Protein AF-A0A660NBP9-F1 (afdb_monomer_lite)

Foldseek 3Di:
DPDPVVVVVVVVVVVPDPPDDDPPPDPQDPVNVVLLVVQLVPPDFFKAFPPPRFTKAFRDFDADPVHRFTKTWIAGPVRDTDIDGPVVCVVGIDTDDDD

Radius of gyration: 15.95 Å; chains: 1; bounding box: 49×38×37 Å

Sequence (99 aa):
MIKSTERAAELQMKLKAPTMHSEVNTTVSPQQWGLISSIINSHHPSHIHKVKGGEYTLLHIALSEKDQSQQAVYMGEDGAIWVRPLHEFLEKFSKIEKN

Structure (mmCIF, N/CA/C/O backbone):
data_AF-A0A660NBP9-F1
#
_entry.id   AF-A0A660NBP9-F1
#
loop_
_atom_site.group_PDB
_atom_site.id
_atom_site.type_symbol
_atom_site.label_atom_id
_atom_site.label_alt_id
_atom_site.label_comp_id
_atom_site.label_asym_id
_atom_site.label_entity_id
_atom_site.label_seq_id
_atom_site.pdbx_PDB_ins_code
_atom_site.Cartn_x
_atom_site.Cartn_y
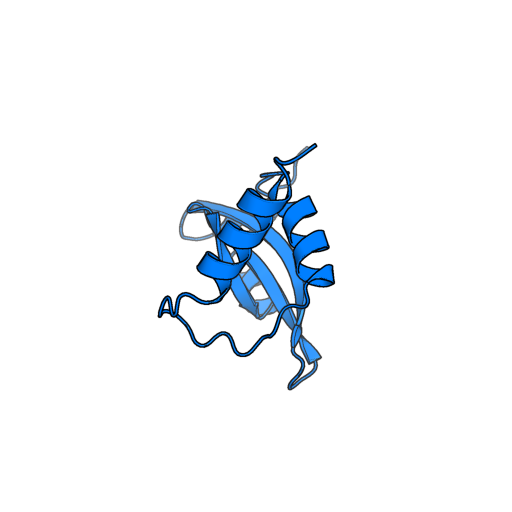_atom_site.Cartn_z
_atom_site.occupancy
_atom_site.B_iso_or_equiv
_atom_site.auth_seq_id
_atom_site.auth_comp_id
_atom_site.auth_asym_id
_atom_site.auth_atom_id
_atom_site.pdbx_PDB_model_num
ATOM 1 N N . MET A 1 1 ? -36.033 -1.105 -22.029 1.00 47.97 1 MET A N 1
ATOM 2 C CA . MET A 1 1 ? -35.294 -1.186 -20.749 1.00 47.97 1 MET A CA 1
ATOM 3 C C . MET A 1 1 ? -35.168 -2.654 -20.340 1.00 47.97 1 MET A C 1
ATOM 5 O O . MET A 1 1 ? -36.063 -3.142 -19.678 1.00 47.97 1 MET A O 1
ATOM 9 N N . ILE A 1 2 ? -34.140 -3.387 -20.800 1.00 46.16 2 ILE A N 1
ATOM 10 C CA . ILE A 1 2 ? -33.921 -4.817 -20.445 1.00 46.16 2 ILE A CA 1
ATOM 11 C C . ILE A 1 2 ? -32.409 -5.184 -20.451 1.00 46.16 2 ILE A C 1
ATOM 13 O O . ILE A 1 2 ? -32.045 -6.329 -20.651 1.00 46.16 2 ILE A O 1
ATOM 17 N N . LYS A 1 3 ? -31.484 -4.220 -20.287 1.00 50.56 3 LYS A N 1
ATOM 18 C CA . LYS A 1 3 ? -30.024 -4.500 -20.338 1.00 50.56 3 LYS A CA 1
ATOM 19 C C . LYS A 1 3 ? -29.348 -4.622 -18.965 1.00 50.56 3 LYS A C 1
ATOM 21 O O . LYS A 1 3 ? -28.222 -5.095 -18.875 1.00 50.56 3 LYS A O 1
ATOM 26 N N . SER A 1 4 ? -30.011 -4.196 -17.889 1.00 51.41 4 SER A N 1
ATOM 27 C CA . SER A 1 4 ? -29.410 -4.161 -16.544 1.00 51.41 4 SER A CA 1
ATOM 28 C C . SER A 1 4 ? -29.475 -5.505 -15.811 1.00 51.41 4 SER A C 1
ATOM 30 O O . SER A 1 4 ? -28.695 -5.740 -14.893 1.00 51.41 4 SER A O 1
ATOM 32 N N . THR A 1 5 ? -30.382 -6.394 -16.216 1.00 55.62 5 THR A N 1
ATOM 33 C CA . THR A 1 5 ? -30.625 -7.689 -15.566 1.00 55.62 5 THR A CA 1
ATOM 34 C C . THR A 1 5 ? -29.579 -8.738 -15.936 1.00 55.62 5 THR A C 1
ATOM 36 O O . THR A 1 5 ? -29.146 -9.487 -15.067 1.00 55.62 5 THR A O 1
ATOM 39 N N . GLU A 1 6 ? -29.108 -8.753 -17.186 1.00 56.31 6 GLU A N 1
ATOM 40 C CA . GLU A 1 6 ? -28.089 -9.709 -17.648 1.00 56.31 6 GLU A CA 1
ATOM 41 C C . GLU A 1 6 ? -26.740 -9.458 -16.968 1.00 56.31 6 GLU A C 1
ATOM 43 O O . GLU A 1 6 ? -26.136 -10.380 -16.429 1.00 56.31 6 GLU A O 1
ATOM 48 N N . ARG A 1 7 ? -26.322 -8.189 -16.872 1.00 56.47 7 ARG A N 1
ATOM 49 C CA . ARG A 1 7 ? -25.064 -7.807 -16.213 1.00 56.47 7 ARG A CA 1
ATOM 50 C C . ARG A 1 7 ? -25.077 -8.108 -14.710 1.00 56.47 7 ARG A C 1
ATOM 52 O O . ARG A 1 7 ? -24.052 -8.483 -14.146 1.00 56.47 7 ARG A O 1
ATOM 59 N N . ALA A 1 8 ? -26.235 -7.962 -14.061 1.00 55.78 8 ALA A N 1
ATOM 60 C CA . ALA A 1 8 ? -26.408 -8.299 -12.649 1.00 55.78 8 ALA A CA 1
ATOM 61 C C . ALA A 1 8 ? -26.380 -9.819 -12.408 1.00 55.78 8 ALA A C 1
ATOM 63 O O . ALA A 1 8 ? -25.768 -10.278 -11.442 1.00 55.78 8 ALA A O 1
ATOM 64 N N . ALA A 1 9 ? -26.991 -10.600 -13.303 1.00 55.84 9 ALA A N 1
ATOM 65 C CA . ALA A 1 9 ? -26.959 -12.059 -13.247 1.00 55.84 9 ALA A CA 1
ATOM 66 C C . ALA A 1 9 ? -25.547 -12.613 -13.507 1.00 55.84 9 ALA A C 1
ATOM 68 O O . ALA A 1 9 ? -25.097 -13.515 -12.802 1.00 55.84 9 ALA A O 1
ATOM 69 N N . GLU A 1 10 ? -24.812 -12.025 -14.452 1.00 57.44 10 GLU A N 1
ATOM 70 C CA . GLU A 1 10 ? -23.437 -12.413 -14.773 1.00 57.44 10 GLU A CA 1
ATOM 71 C C . GLU A 1 10 ? -22.475 -12.142 -13.600 1.00 57.44 10 GLU A C 1
ATOM 73 O O . GLU A 1 10 ? -21.628 -12.976 -13.272 1.00 57.44 10 GLU A O 1
ATOM 78 N N . LEU A 1 11 ? -22.659 -11.019 -12.894 1.00 54.56 11 LEU A N 1
ATOM 79 C CA . LEU A 1 11 ? -21.929 -10.707 -11.660 1.00 54.56 11 LEU A CA 1
ATOM 80 C C . LEU A 1 11 ? -22.254 -11.693 -10.528 1.00 54.56 11 LEU A C 1
ATOM 82 O O . LEU A 1 11 ? -21.341 -12.151 -9.843 1.00 54.56 11 LEU A O 1
ATOM 86 N N . GLN A 1 12 ? -23.524 -12.074 -10.354 1.00 54.62 12 GLN A N 1
ATOM 87 C CA . GLN A 1 12 ? -23.911 -13.080 -9.357 1.00 54.62 12 GLN A CA 1
ATOM 88 C C . GLN A 1 12 ? -23.352 -14.473 -9.664 1.00 54.62 12 GLN A C 1
ATOM 90 O O . GLN A 1 12 ? -22.977 -15.193 -8.739 1.00 54.62 12 GLN A O 1
ATOM 95 N N . MET A 1 13 ? -23.272 -14.859 -10.939 1.00 58.06 13 MET A N 1
ATOM 96 C CA . MET A 1 13 ? -22.674 -16.136 -11.334 1.00 58.06 13 MET A CA 1
ATOM 97 C C . MET A 1 13 ? -21.164 -16.157 -11.082 1.00 58.06 13 MET A C 1
ATOM 99 O O . MET A 1 13 ? -20.658 -17.150 -10.563 1.00 58.06 13 MET A O 1
ATOM 103 N N . LYS A 1 14 ? -20.454 -15.052 -11.349 1.00 55.88 14 LYS A N 1
ATOM 104 C CA . LYS A 1 14 ? -19.021 -14.926 -11.026 1.00 55.88 14 LYS A CA 1
ATOM 105 C C . LYS A 1 14 ? -18.747 -14.925 -9.518 1.00 55.88 14 LYS A C 1
ATOM 107 O O . LYS A 1 14 ? -17.740 -15.479 -9.101 1.00 55.88 14 LYS A O 1
ATOM 112 N N . LEU A 1 15 ? -19.658 -14.381 -8.706 1.00 51.69 15 LEU A N 1
ATOM 113 C CA . LEU A 1 15 ? -19.580 -14.413 -7.236 1.00 51.69 15 LEU A CA 1
ATOM 114 C C . LEU A 1 15 ? -19.814 -15.810 -6.636 1.00 51.69 15 LEU A C 1
ATOM 116 O O . LEU A 1 15 ? -19.335 -16.088 -5.542 1.00 51.69 15 LEU A O 1
ATOM 120 N N . LYS A 1 16 ? -20.567 -16.681 -7.322 1.00 48.25 16 LYS A N 1
ATOM 121 C CA . LYS A 1 16 ? -20.843 -18.060 -6.876 1.00 48.25 16 LYS A CA 1
ATOM 122 C C . LYS A 1 16 ? -19.833 -19.088 -7.384 1.00 48.25 16 LYS A C 1
ATOM 124 O O . LYS A 1 16 ? -19.896 -20.240 -6.958 1.00 48.25 16 LYS A O 1
ATOM 129 N N . ALA A 1 17 ? -18.940 -18.713 -8.298 1.00 42.12 17 ALA A N 1
ATOM 130 C CA . ALA A 1 17 ? -17.906 -19.616 -8.773 1.00 42.12 17 ALA A CA 1
ATOM 131 C C . ALA A 1 17 ? -16.864 -19.824 -7.658 1.00 42.12 17 ALA A C 1
ATOM 133 O O . ALA A 1 17 ? -16.300 -18.846 -7.167 1.00 42.12 17 ALA A O 1
ATOM 134 N N . PRO A 1 18 ? -16.581 -21.072 -7.246 1.00 49.47 18 PRO A N 1
ATOM 135 C CA . PRO A 1 18 ? -15.538 -21.356 -6.277 1.00 49.47 18 PRO A CA 1
ATOM 136 C C . PRO A 1 18 ? -14.186 -21.282 -6.992 1.00 49.47 18 PRO A C 1
ATOM 138 O O . PRO A 1 18 ? -13.568 -22.296 -7.307 1.00 49.47 18 PRO A O 1
ATOM 141 N N . THR A 1 19 ? -13.724 -20.074 -7.307 1.00 46.06 19 THR A N 1
ATOM 142 C CA . THR A 1 19 ? -12.329 -19.870 -7.694 1.00 46.06 19 THR A CA 1
ATOM 143 C C . THR A 1 19 ? -11.483 -19.919 -6.435 1.00 46.06 19 THR A C 1
ATOM 145 O O . THR A 1 19 ? -11.342 -18.937 -5.710 1.00 46.06 19 THR A O 1
ATOM 148 N N . MET A 1 20 ? -10.938 -21.107 -6.172 1.00 51.38 20 MET A N 1
ATOM 149 C CA . MET A 1 20 ? -9.764 -21.280 -5.328 1.00 51.38 20 MET A CA 1
ATOM 150 C C . MET A 1 20 ? -8.680 -20.302 -5.793 1.00 51.38 20 MET A C 1
ATOM 152 O O . MET A 1 20 ? -8.199 -20.410 -6.915 1.00 51.38 20 MET A O 1
ATOM 156 N N . HIS A 1 21 ? -8.318 -19.339 -4.952 1.00 39.25 21 HIS A N 1
ATOM 157 C CA . HIS A 1 21 ? -7.007 -19.302 -4.308 1.00 39.25 21 HIS A CA 1
ATOM 158 C C . HIS A 1 21 ? -6.959 -18.136 -3.312 1.00 39.25 21 HIS A C 1
ATOM 160 O O . HIS A 1 21 ? -7.235 -16.991 -3.652 1.00 39.25 21 HIS A O 1
ATOM 166 N N . SER A 1 22 ? -6.535 -18.478 -2.094 1.00 38.31 22 SER A N 1
ATOM 167 C CA . SER A 1 22 ? -6.382 -17.638 -0.904 1.00 38.31 22 SER A CA 1
ATOM 168 C C . SER A 1 22 ? -7.649 -17.488 -0.056 1.00 38.31 22 SER A C 1
ATOM 170 O O . SER A 1 22 ? -8.598 -16.795 -0.413 1.00 38.31 22 SER A O 1
ATOM 172 N N . GLU A 1 23 ? -7.639 -18.156 1.099 1.00 37.66 23 GLU A N 1
ATOM 173 C CA . GLU A 1 23 ? -8.582 -17.969 2.202 1.00 37.66 23 GLU A CA 1
ATOM 174 C C . GLU A 1 23 ? -8.433 -16.552 2.774 1.00 37.66 23 GLU A C 1
ATOM 176 O O . GLU A 1 23 ? -7.834 -16.327 3.825 1.00 37.66 23 GLU A O 1
ATOM 181 N N . VAL A 1 24 ? -8.967 -15.558 2.072 1.00 42.22 24 VAL A N 1
ATOM 182 C CA . VAL A 1 24 ? -9.142 -14.223 2.634 1.00 42.22 24 VAL A CA 1
ATOM 183 C C . VAL A 1 24 ? -10.439 -14.258 3.439 1.00 42.22 24 VAL A C 1
ATOM 185 O O . VAL A 1 24 ? -11.527 -14.027 2.918 1.00 42.22 24 VAL A O 1
ATOM 188 N N . ASN A 1 25 ? -10.315 -14.597 4.726 1.00 40.59 25 ASN A N 1
ATOM 189 C CA . ASN A 1 25 ? -11.353 -14.447 5.755 1.00 40.59 25 ASN A CA 1
ATOM 190 C C . ASN A 1 25 ? -11.632 -12.955 6.017 1.00 40.59 25 ASN A C 1
ATOM 192 O O . ASN A 1 25 ? -11.407 -12.436 7.107 1.00 40.59 25 ASN A O 1
ATOM 196 N N . THR A 1 26 ? -12.045 -12.212 4.999 1.00 46.59 26 THR A N 1
ATOM 197 C CA . THR A 1 26 ? -12.479 -10.825 5.159 1.00 46.59 26 THR A CA 1
ATOM 198 C C . THR A 1 26 ? -13.628 -10.593 4.201 1.00 46.59 26 THR A C 1
ATOM 200 O O . THR A 1 26 ? -13.454 -10.409 2.997 1.00 46.59 26 THR A O 1
ATOM 203 N N . THR A 1 27 ? -14.836 -10.672 4.746 1.00 50.91 27 THR A N 1
ATOM 204 C CA . THR A 1 27 ? -16.074 -10.439 4.008 1.00 50.91 27 THR A CA 1
ATOM 205 C C . THR A 1 27 ? -16.182 -8.943 3.736 1.00 50.91 27 THR A C 1
ATOM 207 O O . THR A 1 27 ? -16.698 -8.188 4.554 1.00 50.91 27 THR A O 1
ATOM 210 N N . VAL A 1 28 ? -15.650 -8.479 2.607 1.00 55.53 28 VAL A N 1
ATOM 211 C CA . VAL A 1 28 ? -15.797 -7.076 2.208 1.00 55.53 28 VAL A CA 1
ATOM 212 C C . VAL A 1 28 ? -17.260 -6.846 1.822 1.00 55.53 28 VAL A C 1
ATOM 214 O O . VAL A 1 28 ? -17.783 -7.505 0.923 1.00 55.53 28 VAL A O 1
ATOM 217 N N . SER A 1 29 ? -17.948 -5.936 2.514 1.00 62.88 29 SER A N 1
ATOM 218 C CA . SER A 1 29 ? -19.359 -5.647 2.233 1.00 62.88 29 SER A CA 1
ATOM 219 C C . SER A 1 29 ? -19.547 -5.023 0.838 1.00 62.88 29 SER A C 1
ATOM 221 O O . SER A 1 29 ? -18.638 -4.360 0.326 1.00 62.88 29 SER A O 1
ATOM 223 N N . PRO A 1 30 ? -20.737 -5.144 0.217 1.00 58.69 30 PRO A N 1
ATOM 224 C CA . PRO A 1 30 ? -21.014 -4.529 -1.083 1.00 58.69 30 PRO A CA 1
ATOM 225 C C . PRO A 1 30 ? -20.786 -3.009 -1.113 1.00 58.69 30 PRO A C 1
ATOM 227 O O . PRO A 1 30 ? -20.348 -2.479 -2.133 1.00 58.69 30 PRO A O 1
ATOM 230 N N . GLN A 1 31 ? -21.033 -2.299 -0.002 1.00 62.44 31 GLN A N 1
ATOM 231 C CA . GLN A 1 31 ? -20.753 -0.861 0.086 1.00 62.44 31 GLN A CA 1
ATOM 232 C C . GLN A 1 31 ? -19.247 -0.568 0.117 1.00 62.44 31 GLN A C 1
ATOM 234 O O . GLN A 1 31 ? -18.785 0.351 -0.561 1.00 62.44 31 GLN A O 1
ATOM 239 N N . GLN A 1 32 ? -18.472 -1.370 0.854 1.00 60.16 32 GLN A N 1
ATOM 240 C CA . GLN A 1 32 ? -17.009 -1.266 0.866 1.00 60.16 32 GLN A CA 1
ATOM 241 C C . GLN A 1 32 ? -16.427 -1.575 -0.518 1.00 60.16 32 GLN A C 1
ATOM 243 O O . GLN A 1 32 ? -15.518 -0.881 -0.969 1.00 60.16 32 GLN A O 1
ATOM 248 N N . TRP A 1 33 ? -17.001 -2.543 -1.237 1.00 64.06 33 TRP A N 1
ATOM 249 C CA . TRP A 1 33 ? -16.591 -2.844 -2.606 1.00 64.06 33 TRP A CA 1
ATOM 250 C C . TRP A 1 33 ? -16.918 -1.714 -3.586 1.00 64.06 33 TRP A C 1
ATOM 252 O O . TRP A 1 33 ? -16.109 -1.403 -4.455 1.00 64.06 33 TRP A O 1
ATOM 262 N N . GLY A 1 34 ? -18.058 -1.038 -3.413 1.00 59.16 34 GLY A N 1
ATOM 263 C CA . GLY A 1 34 ? -18.403 0.164 -4.177 1.00 59.16 34 GLY A CA 1
ATOM 264 C C . GLY A 1 34 ? -17.348 1.268 -4.036 1.00 59.16 34 GLY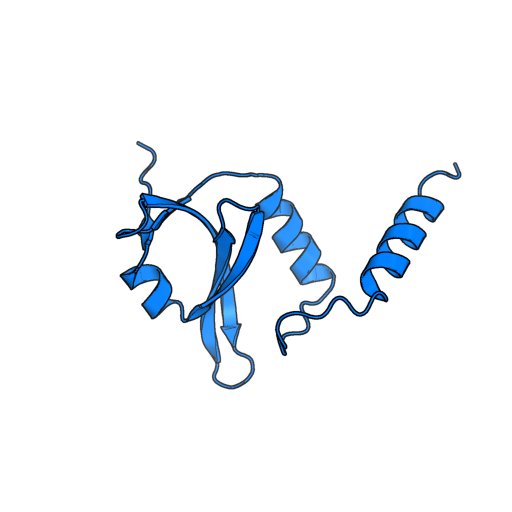 A C 1
ATOM 265 O O . GLY A 1 34 ? -16.873 1.796 -5.042 1.00 59.16 34 GLY A O 1
ATOM 266 N N . LEU A 1 35 ? -16.907 1.550 -2.806 1.00 60.59 35 LEU A N 1
ATOM 267 C CA . LEU A 1 35 ? -15.836 2.516 -2.529 1.00 60.59 35 LEU A CA 1
ATOM 268 C C . LEU A 1 35 ? -14.499 2.087 -3.146 1.00 60.59 35 LEU A C 1
ATOM 270 O O . LEU A 1 35 ? -13.856 2.880 -3.829 1.00 60.59 35 LEU A O 1
ATOM 274 N N . ILE A 1 36 ? -14.120 0.820 -2.977 1.00 61.72 36 ILE A N 1
ATOM 275 C CA . ILE A 1 36 ? -12.899 0.253 -3.561 1.00 61.72 36 ILE A CA 1
ATOM 276 C C . ILE A 1 36 ? -12.938 0.350 -5.097 1.00 61.72 36 ILE A C 1
ATOM 278 O O . ILE A 1 36 ? -11.976 0.806 -5.709 1.00 61.72 36 ILE A O 1
ATOM 282 N N . SER A 1 37 ? -14.068 0.031 -5.734 1.00 54.88 37 SER A N 1
ATOM 283 C CA . SER A 1 37 ? -14.229 0.095 -7.194 1.00 54.88 37 SER A CA 1
ATOM 284 C C . SER A 1 37 ? -14.131 1.516 -7.763 1.00 54.88 37 SER A C 1
ATOM 286 O O . SER A 1 37 ? -13.609 1.709 -8.863 1.00 54.88 37 SER A O 1
ATOM 288 N N . SER A 1 38 ? -14.573 2.525 -7.005 1.00 55.69 38 SER A N 1
ATOM 289 C CA . SER A 1 38 ? -14.420 3.932 -7.386 1.00 55.69 38 SER A CA 1
ATOM 290 C C . SER A 1 38 ? -12.957 4.381 -7.358 1.00 55.69 38 SER A C 1
ATOM 292 O O . SER A 1 38 ? -12.588 5.249 -8.141 1.00 55.69 38 SER A O 1
ATOM 294 N N . ILE A 1 39 ? -12.136 3.796 -6.480 1.00 57.03 39 ILE A N 1
ATOM 295 C CA . ILE A 1 39 ? -10.700 4.086 -6.353 1.00 57.03 39 ILE A CA 1
ATOM 296 C C . ILE A 1 39 ? -9.902 3.322 -7.425 1.00 57.03 39 ILE A C 1
ATOM 298 O O . ILE A 1 39 ? -8.991 3.882 -8.030 1.00 57.03 39 ILE A O 1
ATOM 302 N N . ILE A 1 40 ? -10.277 2.072 -7.726 1.00 54.31 40 ILE A N 1
ATOM 303 C CA . ILE A 1 40 ? -9.621 1.234 -8.750 1.00 54.31 40 ILE A CA 1
ATOM 304 C C . ILE A 1 40 ? -9.807 1.797 -10.173 1.00 54.31 40 ILE A C 1
ATOM 306 O O . ILE A 1 40 ? -8.908 1.672 -11.005 1.00 54.31 40 ILE A O 1
ATOM 310 N N . ASN A 1 41 ? -10.939 2.454 -10.464 1.00 50.22 41 ASN A N 1
ATOM 311 C CA . ASN A 1 41 ? -11.173 3.108 -11.765 1.00 50.22 41 ASN A CA 1
ATOM 312 C C . ASN A 1 41 ? -10.218 4.281 -12.053 1.00 50.22 41 ASN A C 1
ATOM 314 O O . ASN A 1 41 ? -10.112 4.729 -13.192 1.00 50.22 41 ASN A O 1
ATOM 318 N N . SER A 1 42 ? -9.491 4.745 -11.041 1.00 53.28 42 SER A N 1
ATOM 319 C CA . SER A 1 42 ? -8.364 5.660 -11.163 1.00 53.28 42 SER A CA 1
ATOM 320 C C . SER A 1 42 ? -7.068 4.882 -10.930 1.00 53.28 42 SER A C 1
ATOM 322 O O . SER A 1 42 ? -6.505 4.920 -9.840 1.00 53.28 42 SER A O 1
ATOM 324 N N . HIS A 1 43 ? -6.606 4.146 -11.949 1.00 58.75 43 HIS A N 1
ATOM 325 C CA . HIS A 1 43 ? -5.272 3.529 -11.981 1.00 58.75 43 HIS A CA 1
ATOM 326 C C . HIS A 1 43 ? -4.205 4.633 -11.878 1.00 58.75 43 HIS A C 1
ATOM 328 O O . HIS A 1 43 ? -3.700 5.167 -12.867 1.00 58.75 43 HIS A O 1
ATOM 334 N N . HIS A 1 44 ? -3.912 5.045 -10.652 1.00 66.69 44 HIS A N 1
ATOM 335 C CA . HIS A 1 44 ? -2.913 6.046 -10.338 1.00 66.69 44 HIS A CA 1
ATOM 336 C C . HIS A 1 44 ? -1.899 5.402 -9.404 1.00 66.69 44 HIS A C 1
ATOM 338 O O . HIS A 1 44 ? -2.129 5.394 -8.191 1.00 66.69 44 HIS A O 1
ATOM 344 N N . PRO A 1 45 ? -0.796 4.860 -9.954 1.00 72.31 45 PRO A N 1
ATOM 345 C CA . PRO A 1 45 ? 0.259 4.289 -9.137 1.00 72.31 45 PRO A CA 1
ATOM 346 C C . PRO A 1 45 ? 0.697 5.336 -8.117 1.00 72.31 45 PRO A C 1
ATOM 348 O O . PRO A 1 45 ? 0.931 6.505 -8.442 1.00 72.31 45 PRO A O 1
ATOM 351 N N . SER A 1 46 ? 0.716 4.920 -6.856 1.00 79.62 46 SER A N 1
ATOM 352 C CA . SER A 1 46 ? 1.034 5.785 -5.721 1.00 79.62 46 SER A CA 1
ATOM 353 C C . SER A 1 46 ? 2.277 5.320 -4.986 1.00 79.62 46 SER A C 1
ATOM 355 O O . SER A 1 46 ? 2.826 6.080 -4.191 1.00 79.62 46 SER A O 1
ATOM 357 N N . HIS A 1 47 ? 2.723 4.091 -5.240 1.00 87.19 47 HIS A N 1
ATOM 358 C CA . HIS A 1 47 ? 3.837 3.469 -4.554 1.00 87.19 47 HIS A CA 1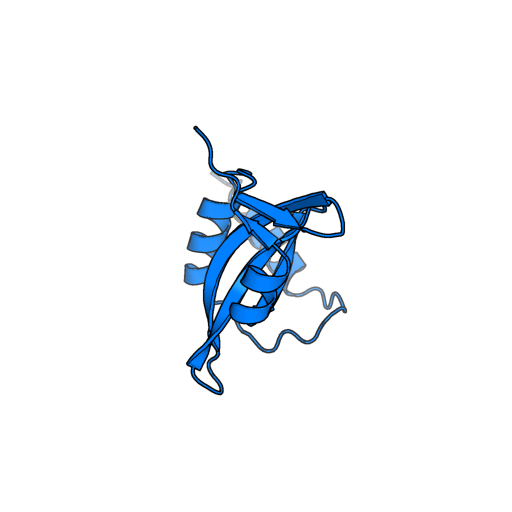
ATOM 359 C C . HIS A 1 47 ? 4.685 2.628 -5.511 1.00 87.19 47 HIS A C 1
ATOM 361 O O . HIS A 1 47 ? 4.164 2.022 -6.440 1.00 87.19 47 HIS A O 1
ATOM 367 N N . ILE A 1 48 ? 5.988 2.545 -5.249 1.00 87.38 48 ILE A N 1
ATOM 368 C CA . ILE A 1 48 ? 6.925 1.670 -5.963 1.00 87.38 48 ILE A CA 1
ATOM 369 C C . ILE A 1 48 ? 7.512 0.676 -4.973 1.00 87.38 48 ILE A C 1
ATOM 371 O O . ILE A 1 48 ? 7.952 1.057 -3.885 1.00 87.38 48 ILE A O 1
ATOM 375 N N . HIS A 1 49 ? 7.545 -0.603 -5.338 1.00 87.12 49 HIS A N 1
ATOM 376 C CA . HIS A 1 49 ? 8.215 -1.609 -4.525 1.00 87.12 49 HIS A CA 1
ATOM 377 C C . HIS A 1 49 ? 9.731 -1.372 -4.554 1.00 87.12 49 HIS A C 1
ATOM 379 O O . HIS A 1 49 ? 10.365 -1.528 -5.592 1.00 87.12 49 HIS A O 1
ATOM 385 N N . LYS A 1 50 ? 10.347 -1.107 -3.397 1.00 86.25 50 LYS A N 1
ATOM 386 C CA . LYS A 1 50 ? 11.760 -0.696 -3.269 1.00 86.25 50 LYS A CA 1
ATOM 387 C C . LYS A 1 50 ? 12.754 -1.661 -3.928 1.00 86.25 50 LYS A C 1
ATOM 389 O O . LYS A 1 50 ? 13.733 -1.224 -4.511 1.00 86.25 50 LYS A O 1
ATOM 394 N N . VAL A 1 51 ? 12.501 -2.969 -3.825 1.00 81.81 51 VAL A N 1
ATOM 395 C CA . VAL A 1 51 ? 13.370 -4.017 -4.403 1.00 81.81 51 VAL A CA 1
ATOM 396 C C . VAL A 1 51 ? 12.971 -4.432 -5.823 1.00 81.81 51 VAL A C 1
ATOM 398 O O . VAL A 1 51 ? 13.833 -4.576 -6.680 1.00 81.81 51 VAL A O 1
ATOM 401 N N . LYS A 1 52 ? 11.678 -4.668 -6.081 1.00 82.50 52 LYS A N 1
ATOM 402 C CA . LYS A 1 52 ? 11.201 -5.183 -7.374 1.00 82.50 52 LYS A CA 1
ATOM 403 C C . LYS A 1 52 ? 11.032 -4.099 -8.441 1.00 82.50 52 LYS A C 1
ATOM 405 O O . LYS A 1 52 ? 10.884 -4.441 -9.604 1.00 82.50 52 LYS A O 1
ATOM 410 N N . GLY A 1 53 ? 11.000 -2.825 -8.051 1.00 81.25 53 GLY A N 1
ATOM 411 C CA . GLY A 1 53 ? 10.787 -1.689 -8.951 1.00 81.25 53 GLY A CA 1
ATOM 412 C C . GLY A 1 53 ? 9.357 -1.540 -9.473 1.00 81.25 53 GLY A C 1
ATOM 413 O O . GLY A 1 53 ? 9.066 -0.533 -10.104 1.00 81.25 53 GLY A O 1
ATOM 414 N N . GLY A 1 54 ? 8.472 -2.501 -9.201 1.00 85.06 54 GLY A N 1
ATOM 415 C CA . GLY A 1 54 ? 7.122 -2.471 -9.743 1.00 85.06 54 GLY A CA 1
ATOM 416 C C . GLY A 1 54 ? 6.234 -1.386 -9.145 1.00 85.06 54 GLY A C 1
ATOM 417 O O . GLY A 1 54 ? 6.445 -0.970 -7.998 1.00 85.06 54 GLY A O 1
ATOM 418 N N . GLU A 1 55 ? 5.234 -0.958 -9.911 1.00 86.81 55 GLU A N 1
ATOM 419 C CA . GLU A 1 55 ? 4.276 0.082 -9.528 1.00 86.81 55 GLU A CA 1
ATOM 420 C C . GLU A 1 55 ? 3.025 -0.501 -8.863 1.00 86.81 55 GLU A C 1
ATOM 422 O O . GLU A 1 55 ? 2.385 -1.424 -9.356 1.00 86.81 55 GLU A O 1
ATOM 427 N N . TYR A 1 56 ? 2.656 0.060 -7.718 1.00 88.12 56 TYR A N 1
ATOM 428 C CA . TYR A 1 56 ? 1.551 -0.414 -6.898 1.00 88.12 56 TYR A CA 1
ATOM 429 C C . TYR A 1 56 ? 0.664 0.761 -6.500 1.00 88.12 56 TYR A C 1
ATOM 431 O O . TYR A 1 56 ? 1.114 1.891 -6.279 1.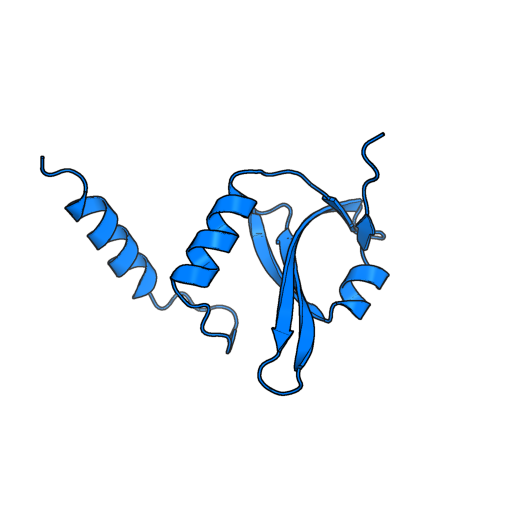00 88.12 56 TYR A O 1
ATOM 439 N N . THR A 1 57 ? -0.628 0.484 -6.370 1.00 87.00 57 THR A N 1
ATOM 440 C CA . THR A 1 57 ? -1.609 1.488 -5.955 1.00 87.00 57 THR A CA 1
ATOM 441 C C . THR A 1 57 ? -2.135 1.127 -4.579 1.00 87.00 57 THR A C 1
ATOM 443 O O . THR A 1 57 ? -2.864 0.151 -4.439 1.00 87.00 57 THR A O 1
ATOM 446 N N . LEU A 1 58 ? -1.792 1.907 -3.552 1.00 87.38 58 LEU A N 1
ATOM 447 C CA . LEU A 1 58 ? -2.467 1.800 -2.258 1.00 87.38 58 LEU A CA 1
ATOM 448 C C . LEU A 1 58 ? -3.913 2.280 -2.423 1.00 87.38 58 LEU A C 1
ATOM 450 O O . LEU A 1 58 ? -4.136 3.444 -2.750 1.00 87.38 58 LEU A O 1
ATOM 454 N N . LEU A 1 59 ? -4.873 1.384 -2.207 1.00 85.88 59 LEU A N 1
ATOM 455 C CA . LEU A 1 59 ? -6.298 1.662 -2.377 1.00 85.88 59 LEU A CA 1
ATOM 456 C C . LEU A 1 59 ? -6.934 2.124 -1.068 1.00 85.88 59 LEU A C 1
ATOM 458 O O . LEU A 1 59 ? -7.713 3.073 -1.055 1.0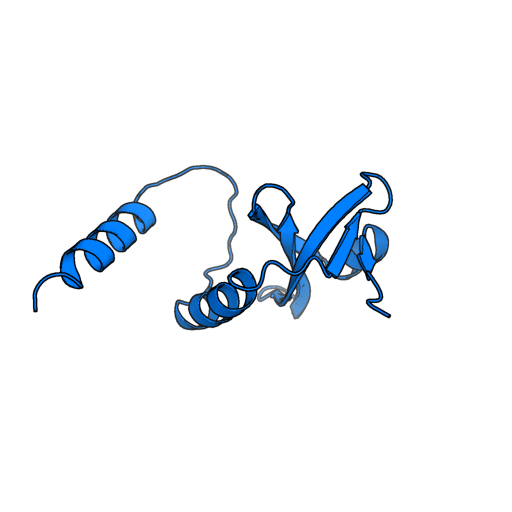0 85.88 59 LEU A O 1
ATOM 462 N N . HIS A 1 60 ? -6.623 1.442 0.037 1.00 85.94 60 HIS A N 1
ATOM 463 C CA . HIS A 1 60 ? -7.236 1.718 1.331 1.00 85.94 60 HIS A CA 1
ATOM 464 C C . HIS A 1 60 ? -6.373 1.216 2.495 1.00 85.94 60 HIS A C 1
ATOM 466 O O . HIS A 1 60 ? -5.601 0.270 2.343 1.00 85.94 60 HIS A O 1
ATOM 472 N N . ILE A 1 61 ? -6.538 1.827 3.669 1.00 89.31 61 ILE A N 1
ATOM 473 C CA . ILE A 1 61 ? -6.001 1.318 4.934 1.00 89.31 61 ILE A CA 1
ATOM 474 C C . ILE A 1 61 ? -7.188 0.787 5.734 1.00 89.31 61 ILE A C 1
ATOM 476 O O . ILE A 1 61 ? -7.990 1.566 6.241 1.00 89.31 61 ILE A O 1
ATOM 480 N N . ALA A 1 62 ? -7.307 -0.535 5.807 1.00 85.62 62 ALA A N 1
ATOM 481 C CA . ALA A 1 62 ? -8.342 -1.219 6.568 1.00 85.62 62 ALA A CA 1
ATOM 482 C C . ALA A 1 62 ? -7.865 -1.512 7.998 1.00 85.62 62 ALA A C 1
ATOM 484 O O . ALA A 1 62 ? -6.665 -1.554 8.272 1.00 85.62 62 ALA A O 1
ATOM 485 N N . LEU A 1 63 ? -8.810 -1.753 8.904 1.00 85.81 63 LEU A N 1
ATOM 486 C CA . LEU A 1 63 ? -8.536 -2.289 10.235 1.00 85.81 63 LEU A CA 1
ATOM 487 C C . LEU A 1 63 ? -8.947 -3.760 10.262 1.00 85.81 63 LEU A C 1
ATOM 489 O O . LEU A 1 63 ? -10.038 -4.112 9.819 1.00 85.81 63 LEU A O 1
ATOM 493 N N . SER A 1 64 ? -8.063 -4.616 10.760 1.00 82.56 64 SER A N 1
ATOM 494 C CA . SER A 1 64 ? -8.342 -6.033 10.973 1.00 82.56 64 SER A CA 1
ATOM 495 C C . SER A 1 64 ? -9.415 -6.201 12.047 1.00 82.56 64 SER A C 1
ATOM 497 O O . SER A 1 64 ? -9.312 -5.650 13.138 1.00 82.56 64 SER A O 1
ATOM 499 N N . GLU A 1 65 ? -10.441 -7.001 11.775 1.00 84.31 65 GLU A N 1
ATOM 500 C CA . GLU A 1 65 ? -11.523 -7.231 12.740 1.00 84.31 65 GLU A CA 1
ATOM 501 C C . GLU A 1 65 ? -11.048 -8.003 13.979 1.00 84.31 65 GLU A C 1
ATOM 503 O O . GLU A 1 65 ? -11.604 -7.841 15.063 1.00 84.31 65 GLU A O 1
ATOM 508 N N . LYS A 1 66 ? -9.990 -8.811 13.834 1.00 84.00 66 LYS A N 1
ATOM 509 C CA . LYS A 1 66 ? -9.468 -9.680 14.895 1.00 84.00 66 LYS A CA 1
ATOM 510 C C . LYS A 1 66 ? -8.714 -8.912 15.980 1.00 84.00 66 LYS A C 1
ATOM 512 O O . LYS A 1 66 ? -8.797 -9.267 17.151 1.00 84.00 66 LYS A O 1
ATOM 517 N N . ASP A 1 67 ? -7.934 -7.915 15.582 1.00 89.50 67 ASP A N 1
ATOM 518 C CA . ASP A 1 67 ? -6.959 -7.247 16.453 1.00 89.50 67 ASP A CA 1
ATOM 519 C C . ASP A 1 67 ? -6.872 -5.731 16.234 1.00 89.50 67 ASP A C 1
ATOM 521 O O . ASP A 1 67 ? -6.026 -5.073 16.833 1.00 89.50 67 ASP A O 1
ATOM 525 N N . GLN A 1 68 ? -7.738 -5.167 15.384 1.00 88.38 68 GLN A N 1
ATOM 526 C CA . GLN A 1 68 ? -7.748 -3.750 15.004 1.00 88.38 68 GLN A CA 1
ATOM 527 C C . GLN A 1 68 ? -6.415 -3.264 14.412 1.00 88.38 68 GLN A C 1
ATOM 529 O O . GLN A 1 68 ? -6.159 -2.062 14.340 1.00 88.38 68 GLN A O 1
ATOM 534 N N . SER A 1 69 ? -5.557 -4.181 13.950 1.00 87.81 69 SER A N 1
ATOM 535 C CA . SER A 1 69 ? -4.299 -3.824 13.303 1.00 87.81 69 SER A CA 1
ATOM 536 C C . SER A 1 69 ? -4.543 -3.196 11.930 1.00 87.81 69 SER A C 1
ATOM 538 O O . SER A 1 69 ? -5.461 -3.576 11.199 1.00 87.81 69 SER A O 1
ATOM 540 N N . GLN A 1 70 ? -3.710 -2.223 11.560 1.00 90.88 70 GLN A N 1
ATOM 541 C CA . GLN A 1 70 ? -3.801 -1.566 10.258 1.00 90.88 70 GLN A CA 1
ATOM 542 C C . GLN A 1 70 ? -3.280 -2.474 9.140 1.00 90.88 70 GLN A C 1
ATOM 544 O O . GLN A 1 70 ? -2.160 -2.989 9.193 1.00 90.88 70 GLN A O 1
ATOM 549 N N . GLN A 1 71 ? -4.084 -2.609 8.092 1.00 90.56 71 GLN A N 1
ATOM 550 C CA . GLN A 1 71 ? -3.837 -3.421 6.908 1.00 90.56 71 GLN A CA 1
ATOM 551 C C . GLN A 1 71 ? -3.857 -2.511 5.674 1.00 90.56 71 GLN A C 1
ATOM 553 O O . GLN A 1 71 ? -4.810 -1.768 5.451 1.00 90.56 71 GLN A O 1
ATOM 558 N N . ALA A 1 72 ? -2.813 -2.565 4.857 1.00 90.56 72 ALA A N 1
ATOM 559 C CA . ALA A 1 72 ? -2.786 -1.935 3.547 1.00 90.56 72 ALA A CA 1
ATOM 560 C C . ALA A 1 72 ? -3.485 -2.841 2.527 1.00 90.56 72 ALA A C 1
ATOM 562 O O . ALA A 1 72 ? -3.059 -3.976 2.308 1.00 90.56 72 ALA A O 1
ATOM 563 N N . VAL A 1 73 ? -4.522 -2.315 1.879 1.00 88.38 73 VAL A N 1
ATOM 564 C CA . VAL A 1 73 ? -5.166 -2.911 0.705 1.00 88.38 73 VAL A CA 1
ATOM 565 C C . VAL A 1 73 ? -4.622 -2.199 -0.521 1.00 88.38 73 VAL A C 1
ATOM 567 O O . VAL A 1 73 ? -4.778 -0.982 -0.655 1.00 88.38 73 VAL A O 1
ATOM 570 N N . TYR A 1 74 ? -3.961 -2.931 -1.408 1.00 87.81 74 TYR A N 1
ATOM 571 C CA . TYR A 1 74 ? -3.260 -2.348 -2.544 1.00 87.81 74 TYR A CA 1
ATOM 572 C C . TYR A 1 74 ? -3.392 -3.211 -3.797 1.00 87.81 74 TYR A C 1
ATOM 574 O O . TYR A 1 74 ? -3.575 -4.421 -3.722 1.00 87.81 74 TYR A O 1
ATOM 582 N N . MET A 1 75 ? -3.303 -2.574 -4.956 1.00 86.56 75 MET A N 1
ATOM 583 C CA . MET A 1 75 ? -3.340 -3.221 -6.260 1.00 86.56 75 MET A CA 1
ATOM 584 C C . MET A 1 75 ? -1.918 -3.401 -6.792 1.00 86.56 75 MET A C 1
ATOM 586 O O . MET A 1 75 ? -1.112 -2.467 -6.720 1.00 86.56 75 MET A O 1
ATOM 590 N N . GLY A 1 76 ? -1.622 -4.604 -7.281 1.00 84.19 76 GLY A N 1
ATOM 591 C CA . GLY A 1 76 ? -0.384 -4.939 -7.979 1.00 84.19 76 GLY A CA 1
ATOM 592 C C . GLY A 1 76 ? -0.398 -4.532 -9.450 1.00 84.19 76 GLY A C 1
ATOM 593 O O . GLY A 1 76 ? -1.421 -4.112 -9.984 1.00 84.19 76 GLY A O 1
ATOM 594 N N . GLU A 1 77 ? 0.750 -4.691 -10.105 1.00 80.25 77 GLU A N 1
ATOM 595 C CA . GLU A 1 77 ? 0.946 -4.407 -11.538 1.00 80.25 77 GLU A CA 1
ATOM 596 C C . GLU A 1 77 ? 0.062 -5.267 -12.450 1.00 80.25 77 GLU A C 1
ATOM 598 O O . GLU A 1 77 ? -0.294 -4.868 -13.553 1.00 80.25 77 GLU A O 1
ATOM 603 N N . ASP A 1 78 ? -0.308 -6.453 -11.973 1.00 80.38 78 ASP A N 1
ATOM 604 C CA . ASP A 1 78 ? -1.219 -7.392 -12.622 1.00 80.38 78 ASP A CA 1
ATOM 605 C C . ASP A 1 78 ? -2.702 -7.029 -12.426 1.00 80.38 78 ASP A C 1
ATOM 607 O O . ASP A 1 78 ? -3.586 -7.740 -12.905 1.00 80.38 78 ASP A O 1
ATOM 611 N N . GLY A 1 79 ? -2.991 -5.939 -11.707 1.00 75.88 79 GLY A N 1
ATOM 612 C CA . GLY A 1 79 ? -4.343 -5.552 -11.315 1.00 75.88 79 GLY A CA 1
ATOM 613 C C . GLY A 1 79 ? -4.923 -6.408 -10.186 1.00 75.88 79 GLY A C 1
ATOM 614 O O . GLY A 1 79 ? -6.082 -6.214 -9.811 1.00 75.88 79 GLY A O 1
ATOM 615 N N . ALA A 1 80 ? -4.152 -7.344 -9.618 1.00 82.81 80 ALA A N 1
ATOM 616 C CA . ALA A 1 80 ? -4.607 -8.150 -8.496 1.00 82.81 80 ALA A CA 1
ATOM 617 C C . ALA A 1 80 ? -4.614 -7.324 -7.204 1.00 82.81 80 ALA A C 1
ATOM 619 O O . ALA A 1 80 ? -3.751 -6.473 -6.973 1.00 82.81 80 ALA A O 1
ATOM 620 N N . ILE A 1 81 ? -5.599 -7.588 -6.344 1.00 83.88 81 ILE A N 1
ATOM 621 C CA . ILE A 1 81 ? -5.728 -6.927 -5.045 1.00 83.88 81 ILE A CA 1
ATOM 622 C C . ILE A 1 81 ? -5.029 -7.763 -3.984 1.00 83.88 81 ILE A C 1
ATOM 624 O O . ILE A 1 81 ? -5.323 -8.942 -3.799 1.00 83.88 81 ILE A O 1
ATOM 628 N N . TRP A 1 82 ? -4.134 -7.115 -3.257 1.00 88.31 82 TRP A N 1
ATOM 629 C CA . TRP A 1 82 ? -3.335 -7.692 -2.194 1.00 88.31 82 TRP A CA 1
ATOM 630 C C . TRP A 1 82 ? -3.633 -6.981 -0.877 1.00 88.31 82 TRP A C 1
ATOM 632 O O . TRP A 1 82 ? -3.927 -5.783 -0.838 1.00 88.31 82 TRP A O 1
ATOM 642 N N . VAL A 1 83 ? -3.532 -7.729 0.217 1.00 88.06 83 VAL A N 1
ATOM 643 C CA . VAL A 1 83 ? -3.694 -7.215 1.578 1.00 88.06 83 VAL A CA 1
ATOM 644 C C . VAL A 1 83 ? -2.467 -7.605 2.383 1.00 88.06 83 VAL A C 1
ATOM 646 O O . VAL A 1 83 ? -1.996 -8.740 2.293 1.00 88.06 83 VAL A O 1
ATOM 649 N N . ARG A 1 84 ? -1.920 -6.662 3.151 1.00 91.44 84 ARG A N 1
ATOM 650 C CA . ARG A 1 84 ? -0.809 -6.930 4.069 1.00 91.44 84 ARG A CA 1
ATOM 651 C C . ARG A 1 84 ? -0.821 -5.973 5.260 1.00 91.44 84 ARG A C 1
ATOM 653 O O . ARG A 1 84 ? -1.404 -4.896 5.145 1.00 91.44 84 ARG A O 1
ATOM 660 N N . PRO A 1 85 ? -0.097 -6.267 6.350 1.00 92.88 85 PRO A N 1
ATOM 661 C CA . PRO A 1 85 ? 0.078 -5.310 7.437 1.00 92.88 85 PRO A CA 1
ATOM 662 C C . PRO A 1 85 ? 0.665 -3.977 6.950 1.00 92.88 85 PRO A C 1
ATOM 664 O O . PRO A 1 85 ? 1.616 -3.959 6.164 1.00 92.88 85 PRO A O 1
ATOM 667 N N . LEU A 1 86 ? 0.123 -2.851 7.426 1.00 91.50 86 LEU A N 1
ATOM 668 C CA . LEU A 1 86 ? 0.521 -1.520 6.951 1.00 91.50 86 LEU A CA 1
ATOM 669 C C . LEU A 1 86 ? 2.017 -1.250 7.164 1.00 91.50 86 LEU A C 1
ATOM 671 O O . LEU A 1 86 ? 2.665 -0.691 6.283 1.00 91.50 86 LEU A O 1
ATOM 675 N N . HIS A 1 87 ? 2.577 -1.677 8.297 1.00 91.12 87 HIS A N 1
ATOM 676 C CA . HIS A 1 87 ? 4.000 -1.493 8.588 1.00 91.12 87 HIS A CA 1
ATOM 677 C C . HIS A 1 87 ? 4.886 -2.182 7.536 1.00 91.12 87 HIS A C 1
ATOM 679 O O . HIS A 1 87 ? 5.757 -1.538 6.958 1.00 91.12 87 HIS A O 1
ATOM 685 N N . GLU A 1 88 ? 4.593 -3.437 7.178 1.00 91.31 88 GLU A N 1
ATOM 686 C CA . GLU A 1 88 ? 5.329 -4.147 6.126 1.00 91.31 88 GLU A CA 1
ATOM 687 C C . GLU A 1 88 ? 5.173 -3.492 4.749 1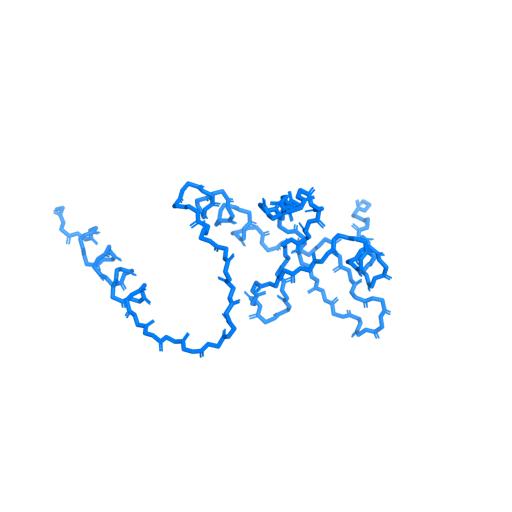.00 91.31 88 GLU A C 1
ATOM 689 O O . GLU A 1 88 ? 6.070 -3.573 3.905 1.00 91.31 88 GLU A O 1
ATOM 694 N N . PHE A 1 89 ? 4.015 -2.881 4.486 1.00 90.81 89 PHE A N 1
ATOM 695 C CA . PHE A 1 89 ? 3.806 -2.128 3.257 1.00 90.81 89 PHE A CA 1
ATOM 696 C C . PHE A 1 89 ? 4.734 -0.904 3.217 1.00 90.81 89 PHE A C 1
ATOM 698 O O . PHE A 1 89 ? 5.510 -0.737 2.282 1.00 90.81 89 PHE A O 1
ATOM 705 N N . LEU A 1 90 ? 4.751 -0.081 4.260 1.00 90.19 90 LEU A N 1
ATOM 706 C CA . LEU A 1 90 ? 5.608 1.111 4.304 1.00 90.19 90 LEU A CA 1
ATOM 707 C C . LEU A 1 90 ? 7.114 0.768 4.294 1.00 90.19 90 LEU A C 1
ATOM 709 O O . LEU A 1 90 ? 7.941 1.521 3.769 1.00 90.19 90 LEU A O 1
ATOM 713 N N . GLU A 1 91 ? 7.488 -0.404 4.808 1.00 91.50 91 GLU A N 1
ATOM 714 C CA . GLU A 1 91 ? 8.855 -0.915 4.706 1.00 91.50 91 GLU A CA 1
ATOM 715 C C . GLU A 1 91 ? 9.245 -1.281 3.273 1.00 91.50 91 GLU A C 1
ATOM 717 O O . GLU A 1 91 ? 10.355 -0.961 2.843 1.00 91.50 91 GLU A O 1
ATOM 722 N N . LYS A 1 92 ? 8.349 -1.918 2.514 1.00 88.00 92 LYS A N 1
ATOM 723 C CA . LYS A 1 92 ? 8.659 -2.469 1.183 1.00 88.00 92 LYS A CA 1
ATOM 724 C C . LYS A 1 92 ? 8.364 -1.526 0.030 1.00 88.00 92 LYS A C 1
ATOM 726 O O . LYS A 1 92 ? 8.938 -1.707 -1.044 1.00 88.00 92 LYS A O 1
ATOM 731 N N . PHE A 1 93 ? 7.518 -0.528 0.240 1.00 91.38 93 PHE A N 1
ATOM 732 C CA . PHE A 1 93 ? 7.061 0.378 -0.801 1.00 91.38 93 PHE A CA 1
ATOM 733 C C . PHE A 1 93 ? 7.422 1.830 -0.470 1.00 91.38 93 PHE A C 1
ATOM 735 O O . PHE A 1 93 ? 7.361 2.252 0.682 1.00 91.38 93 PHE A O 1
ATOM 742 N N . SER A 1 94 ? 7.826 2.593 -1.482 1.00 89.50 94 SER A N 1
ATOM 743 C CA . SER A 1 94 ? 8.063 4.037 -1.383 1.00 89.50 94 SER A CA 1
ATOM 744 C C . SER A 1 94 ? 6.935 4.778 -2.077 1.00 89.50 94 SER A C 1
ATOM 746 O O . SER A 1 94 ? 6.565 4.408 -3.188 1.00 89.50 94 SER A O 1
ATOM 748 N N . LYS A 1 95 ? 6.401 5.825 -1.445 1.00 87.12 95 LYS A N 1
ATOM 749 C CA . LYS A 1 95 ? 5.392 6.684 -2.067 1.00 87.12 95 LYS A CA 1
ATOM 750 C C . LYS A 1 95 ? 6.004 7.425 -3.260 1.00 87.12 95 LYS A C 1
ATOM 752 O O . LYS A 1 95 ? 7.112 7.945 -3.160 1.00 87.12 95 LYS A O 1
ATOM 757 N N . ILE A 1 96 ? 5.273 7.478 -4.366 1.00 83.62 96 ILE A N 1
ATOM 758 C CA . ILE A 1 96 ? 5.603 8.318 -5.516 1.00 83.62 96 ILE A CA 1
ATOM 759 C C . ILE A 1 96 ? 5.115 9.731 -5.186 1.00 83.62 96 ILE A C 1
ATOM 761 O O . ILE A 1 96 ? 3.908 9.968 -5.085 1.00 83.62 96 ILE A O 1
ATOM 765 N N . GLU A 1 97 ? 6.033 10.672 -4.984 1.00 71.56 97 GLU A N 1
ATOM 766 C CA . GLU A 1 97 ? 5.682 12.090 -4.907 1.00 71.56 97 GLU A CA 1
ATOM 767 C C . GLU A 1 97 ? 5.480 12.610 -6.333 1.00 71.56 97 GLU A C 1
ATOM 769 O O . GLU A 1 97 ? 6.429 12.731 -7.106 1.00 71.56 97 GLU A O 1
ATOM 774 N N . LYS A 1 98 ? 4.223 12.861 -6.718 1.00 55.97 98 LYS A N 1
ATOM 775 C CA . LYS A 1 98 ? 3.935 13.625 -7.935 1.00 55.97 98 LYS A CA 1
ATOM 776 C C . LYS A 1 98 ? 4.180 15.097 -7.611 1.00 55.97 98 LYS A C 1
ATOM 778 O O . LYS A 1 98 ? 3.397 15.683 -6.866 1.00 55.97 98 LYS A O 1
ATOM 783 N N . ASN A 1 99 ? 5.299 15.615 -8.109 1.00 43.75 99 ASN A N 1
ATOM 784 C CA . ASN A 1 99 ? 5.639 17.038 -8.120 1.00 43.75 99 ASN A CA 1
ATOM 785 C C . ASN A 1 99 ? 4.714 17.805 -9.076 1.00 43.75 99 ASN A C 1
ATOM 787 O O . ASN A 1 99 ? 4.341 17.206 -10.114 1.00 43.75 99 ASN A O 1
#

Secondary structure (DSSP, 8-state):
--SHHHHHHHHHHHHHS---S--------HHHHHHHHHHHTS----EEETTT--EEEEEEEEE-TTT--EEEEEE-TTS-EEEEEHHHHHHHEEE----

pLDDT: mean 70.77, std 17.57, range [37.66, 92.88]